Protein AF-A0A6G3XVF2-F1 (afdb_monomer)

Sequence (102 aa):
KQAFNDVLDAAPEEVHLGIRTLGADYPGEDRKVGCKDTKQLYPVGPLDRTEAKAAVATLAPTGFTPIGPALLGAADDLEGGEGSRRIVLITDGEDTCGPLDP

Solvent-accessible surface area (backbone atoms only — not comparable to full-atom values): 6439 Å² total; per-residue (Å²): 110,67,71,56,54,53,52,57,73,68,52,61,83,88,46,67,44,59,39,72,41,51,9,55,82,45,80,73,84,56,62,83,58,25,43,62,28,51,45,78,76,37,71,64,31,78,67,54,64,68,60,54,52,54,58,59,67,69,65,50,89,19,99,34,32,14,57,69,58,31,53,53,52,53,52,60,64,55,58,95,64,89,78,91,83,83,85,87,87,88,73,96,77,71,63,75,43,66,77,76,82,131

Radius of gyration: 13.9 Å; Cα contacts (8 Å, |Δi|>4): 136; chains: 1; bounding b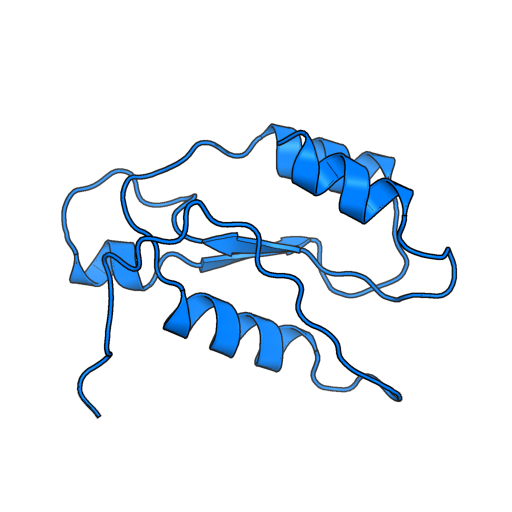ox: 34×27×37 Å

InterPro domains:
  IPR036465 von Willebrand factor A-like domain superfamily [G3DSA:3.40.50.410] (1-102)
  IPR036465 von Willebrand factor A-like domain superfamily [SSF53300] (37-102)

Secondary structure (DSSP, 8-state):
-HHHHHHHHHS-TTSEEEEEEES-S--SS-HHHHTT-EEEEEEEEE--HHHHHHHHHH----S---HHHHHHHHHHHTTT--S-------S-S--TT-PPP-

Nearest PDB structures (foldseek):
  6tyz-assembly1_A  TM=6.799E-01  e=1.849E+00  Xenopus laevis

Foldseek 3Di:
DVVQLVVLVPDDQPFFDWDKDQQFPDQDDPLVVNLLPMDGQGAGGGDDSVSSVVSVVPTDHRPAGNPPNNVVVQVVSCPPDPDDDDDDDDDPPDHPNPDDDD

pLDDT: mean 89.01, std 9.72, range [46.06, 96.88]

Organism: NCBI:txid2706086

Mean predicted aligned error: 4.52 Å

Structure (mmCIF, N/CA/C/O backbone):
data_AF-A0A6G3XVF2-F1
#
_entry.id   AF-A0A6G3XVF2-F1
#
loop_
_atom_site.group_PDB
_atom_site.id
_atom_site.type_symbol
_atom_site.label_atom_id
_atom_site.label_alt_id
_atom_site.label_comp_id
_atom_site.label_asym_id
_atom_site.label_entity_id
_atom_site.label_seq_id
_atom_site.pdbx_PDB_ins_code
_atom_site.Cartn_x
_atom_site.Cartn_y
_atom_site.Cartn_z
_atom_site.occupancy
_atom_site.B_iso_or_equiv
_atom_site.auth_seq_id
_atom_site.auth_comp_id
_atom_site.auth_asym_id
_atom_site.auth_atom_id
_atom_site.pdbx_PDB_model_num
ATOM 1 N N . LYS A 1 1 ? 3.767 11.262 -0.727 1.00 84.56 1 LYS A N 1
ATOM 2 C CA . LYS A 1 1 ? 3.762 10.822 0.694 1.00 84.56 1 LYS A CA 1
ATOM 3 C C . LYS A 1 1 ? 2.751 11.591 1.553 1.00 84.56 1 LYS A C 1
ATOM 5 O O . LYS A 1 1 ? 2.030 10.927 2.276 1.00 84.56 1 LYS A O 1
ATOM 10 N N . GLN A 1 2 ? 2.611 12.922 1.433 1.00 90.25 2 GLN A N 1
ATOM 11 C CA . GLN A 1 2 ? 1.614 13.692 2.210 1.00 90.25 2 GLN A CA 1
ATOM 12 C C . GLN A 1 2 ? 0.180 13.147 2.094 1.00 90.25 2 GLN A C 1
ATOM 14 O O . GLN A 1 2 ? -0.395 12.775 3.105 1.00 90.25 2 GLN A O 1
ATOM 19 N N . ALA A 1 3 ? -0.334 12.982 0.869 1.00 89.69 3 ALA A N 1
ATOM 20 C CA . ALA A 1 3 ? -1.681 12.446 0.639 1.00 89.69 3 ALA A CA 1
ATOM 21 C C . ALA A 1 3 ? -1.922 11.080 1.311 1.00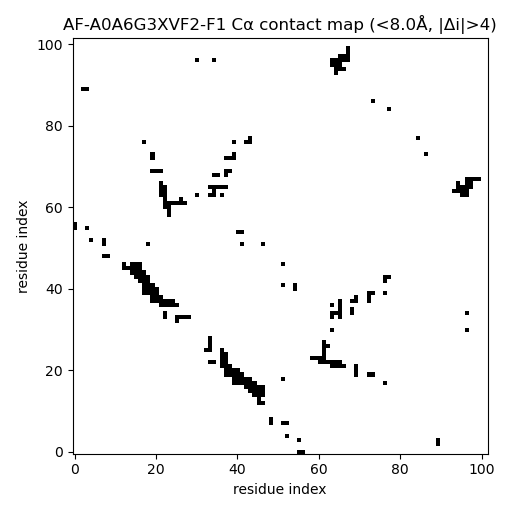 89.69 3 ALA A C 1
ATOM 23 O O . ALA A 1 3 ? -3.029 10.773 1.734 1.00 89.69 3 ALA A O 1
ATOM 24 N N . PHE A 1 4 ? -0.871 10.266 1.437 1.00 92.06 4 PHE A N 1
ATOM 25 C CA . PHE A 1 4 ? -0.954 8.979 2.115 1.00 92.06 4 PHE A CA 1
ATOM 26 C C . PHE A 1 4 ? -1.116 9.161 3.628 1.00 92.06 4 PHE A C 1
ATOM 28 O O . PHE A 1 4 ? -1.971 8.528 4.238 1.00 92.06 4 PHE A O 1
ATOM 35 N N . ASN A 1 5 ? -0.336 10.066 4.227 1.00 93.06 5 ASN A N 1
ATOM 36 C CA . ASN A 1 5 ? -0.465 10.404 5.643 1.00 93.06 5 ASN A CA 1
ATOM 37 C C . ASN A 1 5 ? -1.848 10.979 5.963 1.00 93.06 5 ASN A C 1
ATOM 39 O O . ASN A 1 5 ? -2.410 10.610 6.985 1.00 93.06 5 ASN A O 1
ATOM 43 N N . ASP A 1 6 ? -2.405 11.806 5.077 1.00 93.69 6 ASP A N 1
ATOM 44 C CA . ASP A 1 6 ? -3.742 12.381 5.252 1.00 93.69 6 ASP A CA 1
ATOM 45 C C . ASP A 1 6 ? -4.829 11.293 5.241 1.00 93.69 6 ASP A C 1
ATOM 47 O O . ASP A 1 6 ? -5.731 11.311 6.077 1.00 93.69 6 ASP A O 1
ATOM 51 N N . VAL A 1 7 ? -4.725 10.306 4.338 1.00 92.81 7 VAL A N 1
ATOM 52 C CA . VAL A 1 7 ? -5.631 9.142 4.317 1.00 92.81 7 VAL A CA 1
ATOM 53 C C . VAL A 1 7 ? -5.497 8.320 5.589 1.00 92.81 7 VAL A C 1
ATOM 55 O O . VAL A 1 7 ? -6.514 7.934 6.161 1.00 92.81 7 VAL A O 1
ATOM 58 N N . LEU A 1 8 ? -4.263 8.072 6.042 1.00 93.56 8 LEU A N 1
ATOM 59 C CA . LEU A 1 8 ? -4.042 7.380 7.304 1.00 93.56 8 LEU A CA 1
ATOM 60 C C . LEU A 1 8 ? -4.715 8.164 8.428 1.00 93.56 8 LEU A C 1
ATOM 62 O O . LEU A 1 8 ? -5.579 7.606 9.080 1.00 93.56 8 LEU A O 1
ATOM 66 N N . ASP A 1 9 ? -4.420 9.447 8.608 1.00 94.00 9 ASP A N 1
ATOM 67 C CA . ASP A 1 9 ? -4.964 10.260 9.705 1.00 94.00 9 ASP A CA 1
ATOM 68 C C . ASP A 1 9 ? -6.494 10.420 9.672 1.00 94.00 9 ASP A C 1
ATOM 70 O O . ASP A 1 9 ? -7.112 10.539 10.728 1.00 94.00 9 ASP A O 1
ATOM 74 N N . ALA A 1 10 ? -7.117 10.370 8.491 1.00 92.88 10 ALA A N 1
ATOM 75 C CA . ALA A 1 10 ? -8.570 10.441 8.334 1.00 92.88 10 ALA A CA 1
ATOM 76 C C . ALA A 1 10 ? -9.294 9.091 8.505 1.00 92.88 10 ALA A C 1
ATOM 78 O O . ALA A 1 10 ? -10.518 9.073 8.656 1.00 92.88 10 ALA A O 1
ATOM 79 N N . ALA A 1 11 ? -8.580 7.961 8.452 1.00 91.69 11 ALA A N 1
ATOM 80 C CA . ALA A 1 11 ? -9.183 6.642 8.625 1.00 91.69 11 ALA A CA 1
ATOM 81 C C . ALA A 1 11 ? -9.712 6.480 10.067 1.00 91.69 11 ALA A C 1
ATOM 83 O O . ALA A 1 11 ? -8.938 6.715 10.994 1.00 91.69 11 ALA A O 1
ATOM 84 N N . PRO A 1 12 ? -10.978 6.076 10.294 1.00 90.56 12 PRO A N 1
ATOM 85 C CA . PRO A 1 12 ? -11.498 5.793 11.639 1.00 90.56 12 PRO A CA 1
ATOM 86 C C . PRO A 1 12 ? -10.707 4.691 12.365 1.00 90.56 12 PRO A C 1
ATOM 88 O O . PRO A 1 12 ? -10.013 3.906 11.726 1.00 90.56 12 PRO A O 1
ATOM 91 N N . GLU A 1 13 ? -10.795 4.598 13.691 1.00 87.50 13 GLU A N 1
ATOM 92 C CA . GLU A 1 13 ? -10.063 3.555 14.436 1.00 87.50 13 GLU A CA 1
ATOM 93 C C . GLU A 1 13 ? -10.644 2.151 14.211 1.00 87.50 13 GLU A C 1
ATOM 95 O O . GLU A 1 13 ? -9.939 1.153 14.330 1.00 87.50 13 GLU A O 1
ATOM 100 N N . GLU A 1 14 ? -11.920 2.068 13.842 1.00 88.19 14 GLU A N 1
ATOM 101 C CA . GLU A 1 14 ? -12.655 0.816 13.673 1.00 88.19 14 GLU A CA 1
ATOM 102 C C . GLU A 1 14 ? -12.439 0.169 12.300 1.00 88.19 14 GLU A C 1
ATOM 104 O O . GLU A 1 14 ? -12.903 -0.950 12.068 1.00 88.19 14 GLU A O 1
ATOM 109 N N . VAL A 1 15 ? -11.778 0.857 11.359 1.00 90.31 15 VAL A N 1
ATOM 110 C CA . VAL A 1 15 ? -11.538 0.288 10.030 1.00 90.31 15 VAL A CA 1
ATOM 111 C C . VAL A 1 15 ? -10.314 -0.614 10.034 1.00 90.31 15 VAL A C 1
ATOM 113 O O . VAL A 1 15 ? -9.248 -0.259 10.534 1.00 90.31 15 VAL A O 1
ATOM 116 N N . HIS A 1 16 ? -10.451 -1.776 9.401 1.00 93.44 16 HIS A N 1
ATOM 117 C CA . HIS A 1 16 ? -9.290 -2.563 9.018 1.00 93.44 16 HIS A CA 1
ATOM 118 C C . HIS A 1 16 ? -8.684 -1.954 7.754 1.00 93.44 16 HIS A C 1
ATOM 120 O O . HIS A 1 16 ? -9.372 -1.805 6.741 1.00 93.44 16 HIS A O 1
ATOM 126 N N . LEU A 1 17 ? -7.409 -1.583 7.819 1.00 94.69 17 LEU A N 1
ATOM 127 C CA . LEU A 1 17 ? -6.701 -0.902 6.741 1.00 94.69 17 LEU A CA 1
ATOM 128 C C . LEU A 1 17 ? -5.481 -1.721 6.327 1.00 94.69 17 LEU A C 1
ATOM 130 O O . LEU A 1 17 ? -4.746 -2.213 7.173 1.00 94.69 17 LEU A O 1
ATOM 134 N N . GLY A 1 18 ? -5.268 -1.840 5.018 1.00 95.69 18 GLY A N 1
ATOM 135 C CA . GLY A 1 18 ? -4.050 -2.379 4.418 1.00 95.69 18 GLY A CA 1
ATOM 136 C C . GLY A 1 18 ? -3.416 -1.359 3.477 1.00 95.69 18 GLY A C 1
ATOM 137 O O . GLY A 1 18 ? -4.067 -0.406 3.043 1.00 95.69 18 GLY A O 1
ATOM 138 N N . ILE A 1 19 ? -2.142 -1.562 3.147 1.00 96.88 19 ILE A N 1
ATOM 139 C CA . ILE A 1 19 ? -1.405 -0.737 2.185 1.00 96.88 19 ILE A CA 1
ATOM 140 C C . ILE A 1 19 ? -0.787 -1.651 1.141 1.00 96.88 19 ILE A C 1
ATOM 142 O O . ILE A 1 19 ? 0.002 -2.534 1.475 1.00 96.88 19 ILE A O 1
ATOM 146 N N . ARG A 1 20 ? -1.088 -1.384 -0.129 1.00 96.75 20 ARG A N 1
ATOM 147 C CA . ARG A 1 20 ? -0.456 -2.028 -1.279 1.00 96.75 20 ARG A CA 1
ATOM 148 C C . ARG A 1 20 ? 0.278 -0.998 -2.125 1.00 96.75 20 ARG A C 1
ATOM 150 O O . ARG A 1 20 ? -0.226 0.099 -2.357 1.00 96.75 20 ARG A O 1
ATOM 157 N N . THR A 1 21 ? 1.478 -1.351 -2.560 1.00 94.75 21 THR A N 1
ATOM 158 C CA . THR A 1 21 ? 2.320 -0.520 -3.421 1.00 94.75 21 THR A CA 1
ATOM 159 C C . THR A 1 21 ? 2.095 -0.830 -4.894 1.00 94.75 21 THR A C 1
ATOM 161 O O . THR A 1 21 ? 1.638 -1.913 -5.273 1.00 94.75 21 THR A O 1
ATOM 164 N N . LEU A 1 22 ? 2.467 0.143 -5.716 1.00 91.69 22 LEU A N 1
ATOM 165 C CA . LEU A 1 22 ? 2.605 0.049 -7.161 1.00 91.69 22 LEU A CA 1
ATOM 166 C C . LEU A 1 22 ? 4.029 0.502 -7.507 1.00 91.69 22 LEU A C 1
ATOM 168 O O . LEU A 1 22 ? 4.434 1.571 -7.052 1.00 91.69 22 LEU A O 1
ATOM 172 N N . GLY A 1 23 ? 4.791 -0.321 -8.229 1.00 90.75 23 GLY A N 1
ATOM 173 C CA . GLY A 1 23 ? 6.116 0.047 -8.742 1.00 90.75 23 GLY A CA 1
ATOM 174 C C . GLY A 1 23 ? 7.102 0.523 -7.674 1.00 90.75 23 GLY A C 1
ATOM 175 O O . GLY A 1 23 ? 7.660 1.617 -7.800 1.00 90.75 23 GLY A O 1
ATOM 176 N N . ALA A 1 24 ? 7.304 -0.244 -6.601 1.00 91.50 24 ALA A N 1
ATOM 177 C CA . ALA A 1 24 ? 8.162 0.166 -5.484 1.00 91.50 24 ALA A CA 1
ATOM 178 C C . ALA A 1 24 ? 9.455 -0.653 -5.331 1.00 91.50 24 ALA A C 1
ATOM 180 O O . ALA A 1 24 ? 10.373 -0.183 -4.659 1.00 91.50 24 ALA A O 1
ATOM 181 N N . ASP A 1 25 ? 9.542 -1.843 -5.930 1.00 90.56 25 ASP A N 1
ATOM 182 C CA . ASP A 1 25 ? 10.617 -2.804 -5.673 1.00 90.56 25 ASP A CA 1
ATOM 183 C C . ASP A 1 25 ? 11.507 -3.069 -6.908 1.00 90.56 25 ASP A C 1
ATOM 185 O O . ASP A 1 25 ? 12.647 -3.515 -6.747 1.00 90.56 25 ASP A O 1
ATOM 189 N N . TYR A 1 26 ? 11.041 -2.804 -8.138 1.00 92.38 26 TYR A N 1
ATOM 190 C CA . TYR A 1 26 ? 11.76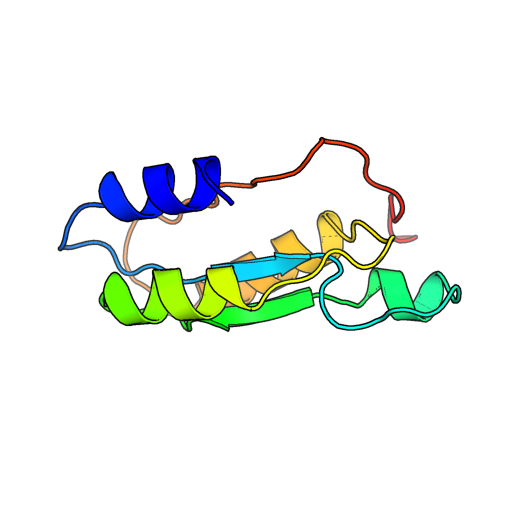3 -3.130 -9.376 1.00 92.38 26 TYR A CA 1
ATOM 191 C C . TYR A 1 26 ? 12.366 -1.895 -10.083 1.00 92.38 26 TYR A C 1
ATOM 193 O O . TYR A 1 26 ? 11.688 -1.237 -10.869 1.00 92.38 26 TYR A O 1
ATOM 201 N N . PRO A 1 27 ? 13.673 -1.605 -9.916 1.00 90.44 27 PRO A N 1
ATOM 202 C CA . PRO A 1 27 ? 14.319 -0.425 -10.506 1.00 90.44 27 PRO A CA 1
ATOM 203 C C . PRO A 1 27 ? 14.780 -0.606 -11.965 1.00 90.44 27 PRO A C 1
ATOM 205 O O . PRO A 1 27 ? 15.442 0.279 -12.502 1.00 90.44 27 PRO A O 1
ATOM 208 N N . GLY A 1 28 ? 14.539 -1.769 -12.579 1.00 90.75 28 GLY A N 1
ATOM 209 C CA . GLY A 1 28 ? 14.995 -2.058 -13.941 1.00 90.75 28 GLY A CA 1
ATOM 210 C C . GLY A 1 28 ? 14.087 -1.465 -15.020 1.00 90.75 28 GLY A C 1
ATOM 211 O O . GLY A 1 28 ? 13.135 -0.756 -14.725 1.00 90.75 28 GLY A O 1
ATOM 212 N N . GLU A 1 29 ? 14.367 -1.798 -16.282 1.00 90.94 29 GLU A N 1
ATOM 213 C CA . GLU A 1 29 ? 13.614 -1.304 -17.450 1.00 90.94 29 GLU A CA 1
ATOM 214 C C . GLU A 1 29 ? 12.756 -2.390 -18.128 1.00 90.94 29 GLU A C 1
ATOM 216 O O . GLU A 1 29 ? 12.070 -2.120 -19.116 1.00 90.94 29 GLU A O 1
ATOM 221 N N . ASP A 1 30 ? 12.759 -3.634 -17.626 1.00 92.25 30 ASP A N 1
ATOM 222 C CA . ASP A 1 30 ? 11.913 -4.689 -18.190 1.00 92.25 30 ASP A CA 1
ATOM 223 C C . ASP A 1 30 ? 10.450 -4.461 -17.802 1.00 92.25 30 ASP A C 1
ATOM 225 O O . ASP A 1 30 ? 10.013 -4.785 -16.694 1.00 92.25 30 ASP A O 1
ATOM 229 N N . ARG A 1 31 ? 9.670 -3.961 -18.762 1.00 89.19 31 ARG A N 1
ATOM 230 C CA . ARG A 1 31 ? 8.230 -3.738 -18.612 1.00 89.19 31 ARG A CA 1
ATOM 231 C C . ARG A 1 31 ? 7.477 -4.987 -18.142 1.00 89.19 31 ARG A C 1
ATOM 233 O O . ARG A 1 31 ? 6.543 -4.862 -17.359 1.00 89.19 31 ARG A O 1
ATOM 240 N N . LYS A 1 32 ? 7.849 -6.200 -18.570 1.00 90.19 32 LYS A N 1
ATOM 241 C CA . LYS A 1 32 ? 7.144 -7.432 -18.155 1.00 90.19 32 LYS A CA 1
ATOM 242 C C . LYS A 1 32 ? 7.365 -7.761 -16.682 1.00 90.19 32 LYS A C 1
ATOM 244 O O . LYS A 1 32 ? 6.522 -8.434 -16.085 1.00 90.19 32 LYS A O 1
ATOM 249 N N . VAL A 1 33 ? 8.494 -7.333 -16.124 1.00 91.94 33 VAL A N 1
ATOM 250 C CA . VAL A 1 33 ? 8.827 -7.502 -14.707 1.00 91.94 33 VAL A CA 1
ATOM 251 C C . VAL A 1 33 ? 8.241 -6.349 -13.897 1.00 91.94 33 VAL A C 1
ATOM 253 O O . VAL A 1 33 ? 7.489 -6.601 -12.960 1.00 91.94 33 VAL A O 1
ATOM 256 N N . GLY A 1 34 ? 8.492 -5.103 -14.307 1.00 92.56 34 GLY A N 1
ATOM 257 C CA . GLY A 1 34 ? 7.983 -3.907 -13.634 1.00 92.56 34 GLY A CA 1
ATOM 258 C C . GLY A 1 34 ? 6.459 -3.849 -13.575 1.00 92.56 34 GLY A C 1
ATOM 259 O O . GLY A 1 34 ? 5.893 -3.485 -12.552 1.00 92.56 34 GLY A O 1
ATOM 260 N N . CYS A 1 35 ? 5.761 -4.332 -14.607 1.00 92.12 35 CYS A N 1
ATOM 261 C CA . CYS A 1 35 ? 4.300 -4.387 -14.586 1.00 92.12 35 CYS A CA 1
ATOM 262 C C . CYS A 1 35 ? 3.708 -5.488 -13.691 1.00 92.12 35 CYS A C 1
ATOM 264 O O . CYS A 1 35 ? 2.494 -5.649 -13.645 1.00 92.12 35 CYS A O 1
ATOM 266 N N . LYS A 1 36 ? 4.538 -6.244 -12.969 1.00 92.38 36 LYS A N 1
ATOM 267 C CA . LYS A 1 36 ? 4.111 -7.160 -11.900 1.00 92.38 36 LYS A CA 1
ATOM 268 C C . LYS A 1 36 ? 4.499 -6.647 -10.513 1.00 92.38 36 LYS A C 1
ATOM 270 O O . LYS A 1 36 ? 4.209 -7.317 -9.526 1.00 92.38 36 LYS A O 1
ATOM 275 N N . ASP A 1 37 ? 5.163 -5.495 -10.440 1.00 93.69 37 ASP A N 1
ATOM 276 C CA . ASP A 1 37 ? 5.679 -4.922 -9.204 1.00 93.69 37 ASP A CA 1
ATOM 277 C C . ASP A 1 37 ? 4.552 -4.293 -8.377 1.00 93.69 37 ASP A C 1
ATOM 279 O O . ASP A 1 37 ? 4.235 -3.105 -8.460 1.00 93.69 37 ASP A O 1
ATOM 283 N N . THR A 1 38 ? 3.901 -5.134 -7.587 1.00 94.44 38 THR A N 1
ATOM 284 C CA . THR A 1 38 ? 2.956 -4.720 -6.562 1.00 94.44 38 THR A CA 1
ATOM 285 C C . THR A 1 38 ? 3.108 -5.613 -5.345 1.00 94.44 38 THR A C 1
ATOM 287 O O . THR A 1 38 ? 3.264 -6.832 -5.457 1.00 94.44 38 THR A O 1
ATOM 290 N N . LYS A 1 39 ? 3.026 -5.016 -4.158 1.00 95.31 39 LYS A N 1
ATOM 291 C CA . LYS A 1 39 ? 3.221 -5.738 -2.906 1.00 95.31 39 LYS A CA 1
ATOM 292 C C . LYS A 1 39 ? 2.317 -5.203 -1.814 1.00 95.31 39 LYS A C 1
ATOM 294 O O . LYS A 1 39 ? 2.147 -3.994 -1.680 1.00 95.31 39 LYS A O 1
ATOM 299 N N . GLN A 1 40 ? 1.774 -6.105 -1.002 1.00 96.62 40 GLN A N 1
ATOM 300 C CA . GLN A 1 40 ? 1.160 -5.724 0.262 1.00 96.62 40 GLN A CA 1
ATOM 301 C C . GLN A 1 40 ? 2.278 -5.272 1.208 1.00 96.62 40 GLN A C 1
ATOM 303 O O . GLN A 1 40 ? 3.080 -6.072 1.687 1.00 96.62 40 GLN A O 1
ATOM 308 N N . LEU A 1 41 ? 2.371 -3.963 1.403 1.00 95.81 41 LEU A N 1
ATOM 309 C CA . LEU A 1 41 ? 3.349 -3.322 2.273 1.00 95.81 41 LEU A CA 1
ATOM 310 C C . LEU A 1 41 ? 2.915 -3.387 3.738 1.00 95.81 41 LEU A C 1
ATOM 312 O O . LEU A 1 41 ? 3.755 -3.544 4.619 1.00 95.81 41 LEU A O 1
ATOM 316 N N . TYR A 1 42 ? 1.612 -3.256 3.981 1.00 96.00 42 TYR A N 1
ATOM 317 C CA . TYR A 1 42 ? 0.999 -3.339 5.300 1.00 96.00 42 TYR A CA 1
ATOM 318 C C . TYR A 1 42 ? -0.243 -4.234 5.199 1.00 96.00 42 TYR A C 1
ATOM 320 O O . TYR A 1 42 ? -1.103 -3.954 4.353 1.00 96.00 42 TYR A O 1
ATOM 328 N N . PRO A 1 43 ? -0.334 -5.321 5.983 1.00 95.50 43 PRO A N 1
ATOM 329 C CA . PRO A 1 43 ? -1.449 -6.255 5.898 1.00 95.50 43 PRO A CA 1
ATOM 330 C C . PRO A 1 43 ? -2.764 -5.604 6.326 1.00 95.50 43 PRO A C 1
ATOM 332 O O . PRO A 1 43 ? -2.776 -4.699 7.155 1.00 95.50 43 PRO A O 1
ATOM 335 N N . VAL A 1 44 ? -3.882 -6.079 5.772 1.00 95.00 44 VAL A N 1
ATOM 336 C CA . VAL A 1 44 ? -5.213 -5.623 6.193 1.00 95.00 44 VAL A CA 1
ATOM 337 C C . VAL A 1 44 ? -5.476 -6.079 7.628 1.00 95.00 44 VAL A C 1
ATOM 339 O O . VAL A 1 44 ? -5.508 -7.274 7.920 1.00 95.00 44 VAL A O 1
ATOM 342 N N . GLY A 1 45 ? -5.695 -5.121 8.523 1.00 93.69 45 GLY A N 1
ATOM 343 C CA . GLY A 1 45 ? -5.993 -5.375 9.929 1.00 93.69 45 GLY A CA 1
ATOM 344 C C . GLY A 1 45 ? -6.207 -4.079 10.710 1.00 93.69 45 GLY A C 1
ATOM 345 O O . GLY A 1 45 ? -6.319 -3.015 10.095 1.00 93.69 45 GLY A O 1
ATOM 346 N N . PRO A 1 46 ? -6.284 -4.149 12.051 1.00 93.94 46 PRO A N 1
ATOM 347 C CA . PRO A 1 46 ? -6.319 -2.962 12.899 1.00 93.94 46 PRO A CA 1
ATOM 348 C C . PRO A 1 46 ? -5.154 -2.022 12.581 1.00 93.94 46 PRO A C 1
ATOM 350 O O . PRO A 1 46 ? -4.022 -2.472 12.415 1.00 93.94 46 PRO A O 1
ATOM 353 N N . LEU A 1 47 ? -5.432 -0.723 12.493 1.00 93.75 47 LEU A N 1
ATOM 354 C CA . LEU A 1 47 ? -4.456 0.253 12.024 1.00 93.75 47 LEU A CA 1
ATOM 355 C C . LEU A 1 47 ? -3.519 0.727 13.145 1.00 93.75 47 LEU A C 1
ATOM 357 O O . LEU A 1 47 ? -3.903 1.545 13.981 1.00 93.75 47 LEU A O 1
ATOM 361 N N . ASP A 1 48 ? -2.250 0.325 13.079 1.00 95.25 48 ASP A N 1
ATOM 362 C CA . ASP A 1 48 ? -1.160 1.050 13.738 1.00 95.25 48 ASP A CA 1
ATOM 363 C C . ASP A 1 48 ? -0.665 2.169 12.811 1.00 95.25 48 ASP A C 1
ATOM 365 O O . ASP A 1 48 ? 0.046 1.951 11.827 1.00 95.25 48 ASP A O 1
ATOM 369 N N . ARG A 1 49 ? -1.045 3.410 13.132 1.00 95.00 49 ARG A N 1
ATOM 370 C CA . ARG A 1 49 ? -0.685 4.592 12.332 1.00 95.00 49 ARG A CA 1
ATOM 371 C C . ARG A 1 49 ? 0.815 4.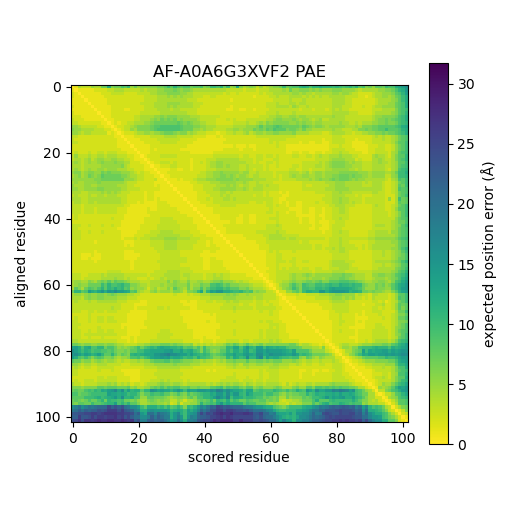829 12.271 1.00 95.00 49 ARG A C 1
ATOM 373 O O . ARG A 1 49 ? 1.302 5.343 11.265 1.00 95.00 49 ARG A O 1
ATOM 380 N N . THR A 1 50 ? 1.531 4.523 13.347 1.00 95.69 50 THR A N 1
ATOM 381 C CA . THR A 1 50 ? 2.971 4.768 13.435 1.00 95.69 50 THR A CA 1
ATOM 382 C C . THR A 1 50 ? 3.702 3.797 12.523 1.00 95.69 50 THR A C 1
ATOM 384 O O . THR A 1 50 ? 4.522 4.225 11.710 1.00 95.69 50 THR A O 1
ATOM 387 N N . GLU A 1 51 ? 3.350 2.515 12.597 1.00 95.94 51 GLU A N 1
ATOM 388 C CA . GLU A 1 51 ? 3.913 1.475 11.737 1.00 95.94 51 GLU A CA 1
ATOM 389 C C . GLU A 1 51 ? 3.568 1.718 10.262 1.00 95.94 51 GLU A C 1
ATOM 391 O O . GLU A 1 51 ? 4.460 1.733 9.411 1.00 95.94 51 GLU A O 1
ATOM 396 N N . ALA A 1 52 ? 2.302 2.017 9.958 1.00 95.94 52 ALA A N 1
ATOM 397 C CA . ALA A 1 52 ? 1.850 2.312 8.602 1.00 95.94 52 ALA A CA 1
ATOM 398 C C . ALA A 1 52 ? 2.593 3.515 7.988 1.00 95.94 52 ALA A C 1
ATOM 400 O O . ALA A 1 52 ? 3.080 3.447 6.855 1.00 95.94 52 ALA A O 1
ATOM 401 N N . LYS A 1 53 ? 2.745 4.615 8.743 1.00 95.88 53 LYS A N 1
ATOM 402 C CA . LYS A 1 53 ? 3.507 5.796 8.300 1.00 95.88 53 LYS A CA 1
ATOM 403 C C . LYS A 1 53 ? 4.989 5.479 8.105 1.00 95.88 53 LYS A C 1
ATOM 405 O O . LYS A 1 53 ? 5.583 5.950 7.134 1.00 95.88 53 LYS A O 1
ATOM 410 N N . ALA A 1 54 ? 5.584 4.679 8.990 1.00 96.19 54 ALA A N 1
ATOM 411 C CA . ALA A 1 54 ? 6.973 4.250 8.863 1.00 96.19 54 ALA A CA 1
ATOM 412 C C . ALA A 1 54 ? 7.188 3.398 7.602 1.00 96.19 54 ALA A C 1
ATOM 414 O O . ALA A 1 54 ? 8.134 3.651 6.859 1.00 96.19 54 ALA A O 1
ATOM 415 N N . ALA A 1 55 ? 6.280 2.465 7.305 1.00 93.94 55 ALA A N 1
ATOM 416 C CA . ALA A 1 55 ? 6.338 1.647 6.098 1.00 93.94 55 ALA A CA 1
ATOM 417 C C . ALA A 1 55 ? 6.242 2.501 4.822 1.00 93.94 55 ALA A C 1
ATOM 419 O O . ALA A 1 55 ? 7.044 2.352 3.906 1.00 93.94 55 ALA A O 1
ATOM 420 N N . VAL A 1 56 ? 5.325 3.472 4.771 1.00 93.38 56 VAL A N 1
ATOM 421 C CA . VAL A 1 56 ? 5.199 4.397 3.626 1.00 93.38 56 VAL A CA 1
ATOM 422 C C . VAL A 1 56 ? 6.438 5.285 3.468 1.00 93.38 56 VAL A C 1
ATOM 424 O O . VAL A 1 56 ? 6.813 5.663 2.351 1.00 93.38 56 VAL A O 1
ATOM 427 N N . ALA A 1 57 ? 7.098 5.639 4.572 1.00 93.06 57 ALA A N 1
ATOM 428 C CA . ALA A 1 57 ? 8.285 6.481 4.544 1.00 93.06 57 ALA A CA 1
ATOM 429 C C . ALA A 1 57 ? 9.475 5.816 3.832 1.00 93.06 57 ALA A C 1
ATOM 431 O O . ALA A 1 57 ? 10.278 6.546 3.245 1.00 93.06 57 ALA A O 1
ATOM 432 N N . THR A 1 58 ? 9.559 4.481 3.799 1.00 89.31 58 THR A N 1
ATOM 433 C CA . THR A 1 58 ? 10.656 3.750 3.132 1.00 89.31 58 THR A CA 1
ATOM 434 C C . THR A 1 58 ? 10.512 3.679 1.612 1.00 89.31 58 THR A C 1
ATOM 436 O O . THR A 1 58 ? 11.500 3.435 0.926 1.00 89.31 58 THR A O 1
ATOM 439 N N . LEU A 1 59 ? 9.316 3.941 1.073 1.00 88.75 59 LEU A N 1
ATOM 440 C CA . LEU A 1 59 ? 9.045 3.783 -0.354 1.00 88.75 59 LEU A CA 1
ATOM 441 C C . LEU A 1 59 ? 9.849 4.760 -1.215 1.00 88.75 59 LEU A C 1
ATOM 443 O O . LEU A 1 59 ? 9.890 5.970 -0.940 1.00 88.75 59 LEU A O 1
ATOM 447 N N . ALA A 1 60 ? 10.408 4.224 -2.297 1.00 83.75 60 ALA A N 1
ATOM 448 C CA . ALA A 1 60 ? 11.029 4.958 -3.386 1.00 83.75 60 ALA A CA 1
ATOM 449 C C . ALA A 1 60 ? 10.314 4.588 -4.697 1.00 83.75 60 ALA A C 1
ATOM 451 O O . ALA A 1 60 ? 10.057 3.408 -4.924 1.00 83.75 60 ALA A O 1
ATOM 452 N N . PRO A 1 61 ? 9.956 5.567 -5.541 1.00 79.44 61 PRO A N 1
ATOM 453 C CA . PRO A 1 61 ? 9.317 5.273 -6.815 1.00 79.44 61 PRO A CA 1
ATOM 454 C C . PRO A 1 61 ? 10.302 4.571 -7.756 1.00 79.44 61 PRO A C 1
ATOM 456 O O . PRO A 1 61 ? 11.428 5.036 -7.945 1.00 79.44 61 PRO A O 1
ATOM 459 N N . THR A 1 62 ? 9.852 3.482 -8.371 1.00 76.75 62 THR A N 1
ATOM 460 C CA . THR A 1 62 ? 10.512 2.830 -9.505 1.00 76.75 62 THR A CA 1
ATOM 461 C C . THR A 1 62 ? 9.589 2.996 -10.715 1.00 76.75 6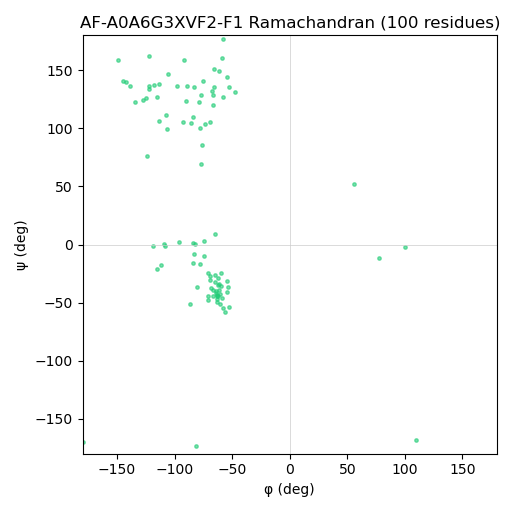2 THR A C 1
ATOM 463 O O . THR A 1 62 ? 8.376 2.993 -10.555 1.00 76.75 62 THR A O 1
ATOM 466 N N . GLY A 1 63 ? 10.117 3.298 -11.903 1.00 79.12 63 GLY A N 1
ATOM 467 C CA . GLY A 1 63 ? 9.392 4.034 -12.961 1.00 79.12 63 GLY A CA 1
ATOM 468 C C . GLY A 1 63 ? 8.153 3.389 -13.610 1.00 79.12 63 GLY A C 1
ATOM 469 O O . GLY A 1 63 ? 7.671 3.923 -14.606 1.00 79.12 63 GLY A O 1
ATOM 470 N N . PHE A 1 64 ? 7.637 2.268 -13.102 1.00 89.56 64 PHE A N 1
ATOM 471 C CA . PHE A 1 64 ? 6.440 1.602 -13.617 1.00 89.56 64 PHE A CA 1
ATOM 472 C C . PHE A 1 64 ? 5.231 1.805 -12.699 1.00 89.56 64 PHE A C 1
ATOM 474 O O . PHE A 1 64 ? 5.351 1.799 -11.480 1.00 89.56 64 PHE A O 1
ATOM 481 N N . THR A 1 65 ? 4.040 1.892 -13.290 1.00 90.06 65 THR A N 1
ATOM 482 C CA . THR A 1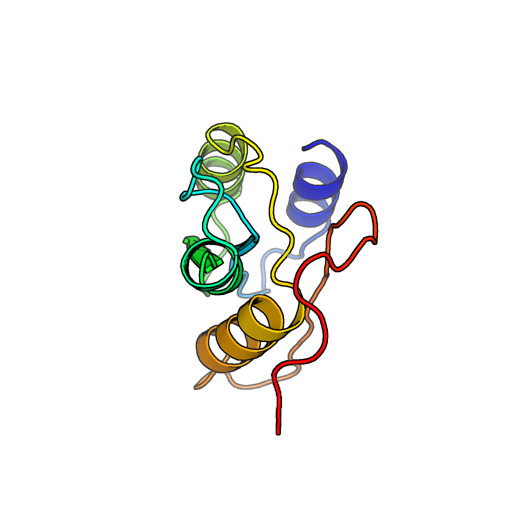 65 ? 2.782 2.160 -12.580 1.00 90.06 65 THR A CA 1
ATOM 483 C C . THR A 1 65 ? 1.773 1.039 -12.876 1.00 90.06 65 THR A C 1
ATOM 485 O O . THR A 1 65 ? 0.862 1.232 -13.677 1.00 90.06 65 THR A O 1
ATOM 488 N N . PRO A 1 66 ? 1.907 -0.162 -12.277 1.00 92.00 66 PRO A N 1
ATOM 489 C CA . PRO A 1 66 ? 1.028 -1.307 -12.544 1.00 92.00 66 PRO A CA 1
ATOM 490 C C . PRO A 1 66 ? -0.338 -1.189 -11.850 1.00 92.00 66 PRO A C 1
ATOM 492 O O . PRO A 1 66 ? -0.647 -1.950 -10.932 1.00 92.00 66 PRO A O 1
ATOM 495 N N . ILE A 1 67 ? -1.181 -0.249 -12.291 1.00 92.06 67 ILE A N 1
ATOM 496 C CA . ILE A 1 67 ? -2.472 0.040 -11.641 1.00 92.06 67 ILE A CA 1
ATOM 497 C C . ILE A 1 67 ? -3.391 -1.190 -11.642 1.00 92.06 67 ILE A C 1
ATOM 499 O O . ILE A 1 67 ? -3.890 -1.577 -10.587 1.00 92.06 67 ILE A O 1
ATOM 503 N N . GLY A 1 68 ? -3.594 -1.834 -12.796 1.00 91.44 68 GLY A N 1
ATOM 504 C CA . GLY A 1 68 ? -4.455 -3.021 -12.913 1.00 91.44 68 GLY A CA 1
ATOM 505 C C . GLY A 1 68 ? -4.045 -4.170 -11.974 1.00 91.44 68 GLY A C 1
ATOM 506 O O . GLY A 1 68 ? -4.844 -4.564 -11.123 1.00 91.44 68 GLY A O 1
ATOM 507 N N . PRO A 1 69 ? -2.800 -4.678 -12.068 1.00 93.06 69 PRO A N 1
ATOM 508 C CA . PRO A 1 69 ? -2.275 -5.693 -11.151 1.00 93.06 69 PRO A CA 1
ATOM 509 C C . PRO A 1 69 ? -2.369 -5.303 -9.671 1.00 93.06 69 PRO A C 1
ATOM 511 O O . PRO A 1 69 ? -2.724 -6.140 -8.843 1.00 93.06 69 PRO A O 1
ATOM 514 N N . ALA A 1 70 ? -2.091 -4.040 -9.325 1.00 94.38 70 ALA A N 1
ATOM 515 C CA . ALA A 1 70 ? -2.184 -3.571 -7.945 1.00 94.38 70 ALA A CA 1
ATOM 516 C C . ALA A 1 70 ? -3.628 -3.575 -7.421 1.00 94.38 70 ALA A C 1
ATOM 518 O O . ALA A 1 70 ? -3.853 -3.952 -6.273 1.00 94.38 70 ALA A O 1
ATOM 519 N N . LEU A 1 71 ? -4.612 -3.202 -8.248 1.00 94.62 71 LEU A N 1
ATOM 520 C CA . LEU A 1 71 ? -6.030 -3.247 -7.875 1.00 94.62 71 LEU A CA 1
ATOM 521 C C . LEU A 1 71 ? -6.548 -4.681 -7.716 1.00 94.62 71 LEU A C 1
ATOM 523 O O . LEU A 1 71 ? -7.327 -4.930 -6.798 1.00 94.62 71 LEU A O 1
ATOM 527 N N . LEU A 1 72 ? -6.100 -5.618 -8.559 1.00 94.75 72 LEU A N 1
ATOM 528 C CA . LEU A 1 72 ? -6.412 -7.044 -8.400 1.00 94.75 72 LEU A CA 1
ATOM 529 C C . LEU A 1 72 ? -5.829 -7.585 -7.090 1.00 94.75 72 LEU A C 1
ATOM 531 O O . LEU A 1 72 ? -6.566 -8.123 -6.274 1.00 94.75 72 LEU A O 1
ATOM 535 N N . GLY A 1 73 ? -4.545 -7.328 -6.825 1.00 96.12 73 GLY A N 1
ATOM 536 C CA . GLY A 1 73 ? -3.924 -7.725 -5.560 1.00 96.12 73 GLY A CA 1
ATOM 537 C C . GLY A 1 73 ? -4.574 -7.069 -4.337 1.00 96.12 73 GLY A C 1
ATOM 538 O O . GLY A 1 73 ? -4.673 -7.693 -3.289 1.00 96.12 73 GLY A O 1
ATOM 539 N N . ALA A 1 74 ? -5.056 -5.827 -4.451 1.00 96.19 74 ALA A N 1
ATOM 540 C CA . ALA A 1 74 ? -5.796 -5.169 -3.374 1.00 96.19 74 ALA A CA 1
ATOM 541 C C . ALA A 1 74 ? -7.181 -5.797 -3.144 1.00 96.19 74 ALA A C 1
ATOM 543 O O . ALA A 1 74 ? -7.678 -5.769 -2.021 1.00 96.19 74 ALA A O 1
ATOM 544 N N . ALA A 1 75 ? -7.818 -6.345 -4.183 1.00 94.25 75 ALA A N 1
ATOM 545 C CA . ALA A 1 75 ? -9.051 -7.109 -4.028 1.00 94.25 75 ALA A CA 1
ATOM 546 C C . ALA A 1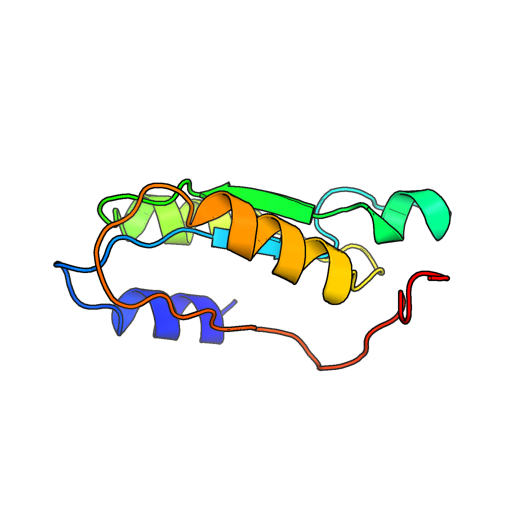 75 ? -8.792 -8.417 -3.267 1.00 94.25 75 ALA A C 1
ATOM 548 O O . ALA A 1 75 ? -9.527 -8.703 -2.321 1.00 94.25 75 ALA A O 1
ATOM 549 N N . ASP A 1 76 ? -7.716 -9.129 -3.616 1.00 95.69 76 ASP A N 1
ATOM 550 C CA . ASP A 1 76 ? -7.280 -10.352 -2.930 1.00 95.69 76 ASP A CA 1
ATOM 551 C C . ASP A 1 76 ? -6.946 -10.072 -1.452 1.00 95.69 76 ASP A C 1
ATOM 553 O O 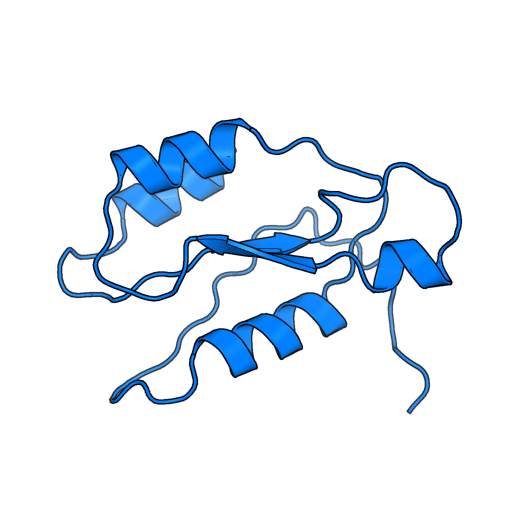. ASP A 1 76 ? -7.372 -10.797 -0.556 1.00 95.69 76 ASP A O 1
ATOM 557 N N . ASP A 1 77 ? -6.255 -8.960 -1.169 1.00 95.81 77 ASP A N 1
ATOM 558 C CA . ASP A 1 77 ? -5.911 -8.541 0.198 1.00 95.81 77 ASP A CA 1
ATOM 559 C C . ASP A 1 77 ? -7.149 -8.314 1.093 1.00 95.81 77 ASP A C 1
ATOM 561 O O . ASP A 1 77 ? -7.045 -8.370 2.319 1.00 95.81 77 ASP A O 1
ATOM 565 N N . LEU A 1 78 ? -8.310 -8.013 0.497 1.00 93.69 78 LEU A N 1
ATOM 566 C CA . LEU A 1 78 ? -9.573 -7.730 1.190 1.00 93.69 78 LEU A CA 1
ATOM 567 C C .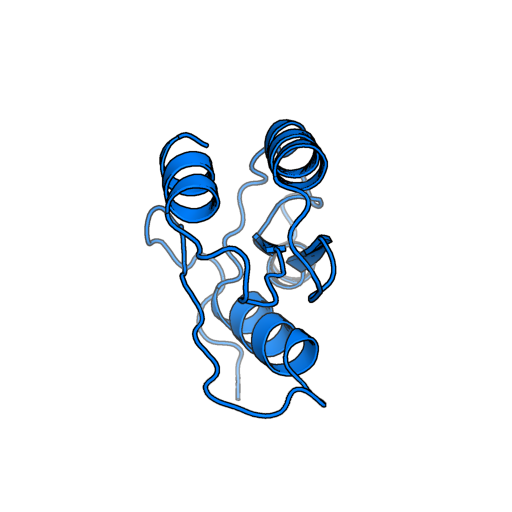 LEU A 1 78 ? -10.499 -8.957 1.296 1.00 93.69 78 LEU A C 1
ATOM 569 O O . LEU A 1 78 ? -11.631 -8.836 1.798 1.00 93.69 78 LEU A O 1
ATOM 573 N N . GLU A 1 79 ? -10.068 -10.122 0.807 1.00 89.31 79 GLU A N 1
ATOM 574 C CA . GLU A 1 79 ? -10.811 -11.371 0.957 1.00 89.31 79 GLU A CA 1
ATOM 575 C C . GLU A 1 79 ? -10.989 -11.748 2.438 1.00 89.31 79 GLU A C 1
ATOM 577 O O . GLU A 1 79 ? -10.190 -11.414 3.310 1.00 89.31 79 GLU A O 1
ATOM 582 N N . GLY A 1 80 ? -12.097 -12.424 2.756 1.00 79.88 80 GLY A N 1
ATOM 583 C CA . GLY A 1 80 ? -12.390 -12.898 4.117 1.00 79.88 80 GLY A CA 1
ATOM 584 C C . GLY A 1 80 ? -12.904 -11.844 5.109 1.00 79.88 80 GLY A C 1
ATOM 585 O O . GLY A 1 80 ? -13.409 -12.218 6.163 1.00 79.88 80 GLY A O 1
ATOM 586 N N . GLY A 1 81 ? -12.848 -10.547 4.787 1.00 76.62 81 GLY A N 1
ATOM 587 C CA . GLY A 1 81 ? -13.450 -9.498 5.619 1.00 76.62 81 GLY A CA 1
ATOM 588 C C . GLY A 1 81 ? -14.978 -9.444 5.502 1.00 76.62 81 GLY A C 1
ATOM 589 O O . GLY A 1 81 ? -15.521 -9.562 4.401 1.00 76.62 81 GLY A O 1
ATOM 590 N N . GLU A 1 82 ? -15.679 -9.211 6.612 1.00 74.81 82 GLU A N 1
ATOM 591 C CA . GLU A 1 82 ? -17.113 -8.897 6.615 1.00 74.81 82 GLU A CA 1
ATOM 592 C C . GLU A 1 82 ? -17.322 -7.374 6.503 1.00 74.81 82 GLU A C 1
ATOM 594 O O . GLU A 1 82 ? -16.627 -6.595 7.150 1.00 74.81 82 GLU A O 1
ATOM 599 N N . GLY A 1 83 ? -18.271 -6.924 5.674 1.00 82.06 83 GLY A N 1
ATOM 600 C CA . GLY A 1 83 ? -18.627 -5.502 5.544 1.00 82.06 83 GLY A CA 1
ATOM 601 C C . GLY A 1 83 ? -18.217 -4.829 4.227 1.00 82.06 83 GLY A C 1
ATOM 602 O O . GLY A 1 83 ? -17.900 -5.477 3.228 1.00 82.06 83 GLY A O 1
ATOM 603 N N . SER A 1 84 ? -18.307 -3.494 4.194 1.00 88.81 84 SER A N 1
ATOM 604 C CA . SER A 1 84 ? -18.057 -2.706 2.981 1.00 88.81 84 SER A CA 1
ATOM 605 C C . SER A 1 84 ? -16.565 -2.575 2.682 1.00 88.81 84 SER A C 1
ATOM 607 O O . SER A 1 84 ? -15.810 -2.096 3.526 1.00 88.81 84 SER A O 1
ATOM 609 N N . ARG A 1 85 ? -16.165 -2.901 1.452 1.00 91.38 85 ARG A N 1
ATOM 610 C CA . ARG A 1 85 ? -14.786 -2.779 0.961 1.00 91.38 85 ARG A CA 1
ATOM 611 C C . ARG A 1 85 ? -14.619 -1.491 0.161 1.00 91.38 85 ARG A C 1
ATOM 613 O O . ARG A 1 85 ? -15.488 -1.144 -0.639 1.00 91.38 85 ARG A O 1
ATOM 620 N N . ARG A 1 86 ? -13.520 -0.772 0.382 1.00 92.81 86 ARG A N 1
ATOM 621 C CA . ARG A 1 86 ? -13.185 0.472 -0.326 1.00 92.81 86 ARG A CA 1
ATOM 622 C C . ARG A 1 86 ? -11.700 0.465 -0.659 1.00 92.81 86 ARG A C 1
ATOM 624 O O . ARG A 1 86 ? -10.894 0.122 0.196 1.00 92.81 86 ARG A O 1
ATOM 631 N N . ILE A 1 87 ? -11.359 0.875 -1.876 1.00 93.94 87 ILE A N 1
ATOM 632 C CA . ILE A 1 87 ? -9.973 1.052 -2.316 1.00 93.94 87 ILE A CA 1
ATOM 633 C C . ILE A 1 87 ? -9.768 2.536 -2.610 1.00 93.94 87 ILE A C 1
ATOM 635 O O . ILE A 1 87 ? -10.540 3.134 -3.360 1.00 93.94 87 ILE A O 1
ATOM 639 N N . VAL A 1 88 ? -8.735 3.125 -2.008 1.00 94.00 88 VAL A N 1
ATOM 640 C CA . VAL A 1 88 ? -8.285 4.491 -2.293 1.00 94.00 88 VAL A CA 1
ATOM 641 C C . VAL A 1 88 ? -6.984 4.389 -3.077 1.00 94.00 88 VAL A C 1
ATOM 643 O O . VAL A 1 88 ? -5.967 3.956 -2.541 1.00 94.00 88 VAL A O 1
ATOM 646 N N . LEU A 1 89 ? -7.023 4.765 -4.353 1.00 93.06 89 LEU A N 1
ATOM 647 C CA . LEU A 1 89 ? -5.848 4.765 -5.218 1.00 93.06 89 LEU A CA 1
ATOM 648 C C . LEU A 1 89 ? -5.149 6.128 -5.143 1.00 93.06 89 LEU A C 1
ATOM 650 O O . LEU A 1 89 ? -5.762 7.156 -5.427 1.00 93.06 89 LEU A O 1
ATOM 654 N N . ILE A 1 90 ? -3.863 6.129 -4.785 1.00 90.62 90 ILE A N 1
ATOM 655 C CA . ILE A 1 90 ? -3.010 7.325 -4.769 1.00 90.62 90 ILE A CA 1
ATOM 656 C C . ILE A 1 90 ? -1.935 7.144 -5.841 1.00 90.62 90 ILE A C 1
ATOM 658 O O . ILE A 1 90 ? -1.010 6.355 -5.677 1.00 90.62 90 ILE A O 1
ATOM 662 N N . THR A 1 91 ? -2.073 7.872 -6.941 1.00 87.12 91 THR A N 1
ATOM 663 C CA . THR A 1 91 ? -1.199 7.821 -8.119 1.00 87.12 91 THR A CA 1
ATOM 664 C C . THR A 1 91 ? -1.174 9.202 -8.777 1.00 87.12 91 THR A C 1
ATOM 666 O O . THR A 1 91 ? -2.076 10.010 -8.551 1.00 87.12 91 THR A O 1
ATOM 669 N N . ASP A 1 92 ? -0.144 9.483 -9.569 1.00 78.44 92 ASP A N 1
ATOM 670 C CA . ASP A 1 92 ? -0.091 10.626 -10.488 1.00 78.44 92 ASP A CA 1
ATOM 671 C C . ASP A 1 92 ? -0.972 10.435 -11.740 1.00 78.44 92 ASP A C 1
ATOM 673 O O . ASP A 1 92 ? -1.243 11.404 -12.445 1.00 78.44 92 ASP A O 1
ATOM 677 N N . GLY A 1 93 ? -1.508 9.227 -11.957 1.00 69.81 93 GLY A N 1
ATOM 678 C CA . GLY A 1 93 ? -2.588 8.946 -12.906 1.00 69.81 93 GLY A CA 1
ATOM 679 C C . GLY A 1 93 ? -2.143 8.362 -14.245 1.00 69.81 93 GLY A C 1
ATOM 680 O O . GLY A 1 93 ? -3.004 8.040 -15.064 1.00 69.81 93 GLY A O 1
ATOM 681 N N . GLU A 1 94 ? -0.841 8.186 -14.475 1.00 78.31 94 GLU A N 1
ATOM 682 C CA . GLU A 1 94 ? -0.326 7.571 -15.701 1.00 78.31 94 GLU A CA 1
ATOM 683 C C . GLU A 1 94 ? -0.135 6.060 -15.517 1.00 78.31 94 GLU A C 1
ATOM 685 O O . GLU A 1 94 ? 0.805 5.607 -14.865 1.00 78.31 94 GLU A O 1
ATOM 690 N N . ASP A 1 95 ? -1.028 5.260 -16.107 1.00 77.06 95 ASP A N 1
ATOM 691 C CA . ASP A 1 95 ? -0.846 3.809 -16.200 1.00 77.06 95 ASP A CA 1
ATOM 692 C C . ASP A 1 95 ? 0.157 3.474 -17.313 1.00 77.06 95 ASP A C 1
ATOM 694 O O . ASP A 1 95 ? -0.182 3.429 -18.498 1.00 77.06 95 ASP A O 1
ATOM 698 N N . THR A 1 96 ? 1.403 3.204 -16.930 1.00 80.44 96 THR A N 1
ATOM 699 C CA . THR A 1 96 ? 2.478 2.810 -17.856 1.00 80.44 96 THR A CA 1
ATOM 700 C C . THR A 1 96 ? 2.458 1.314 -18.202 1.00 80.44 96 THR A C 1
ATOM 702 O O . THR A 1 96 ? 3.277 0.832 -18.992 1.00 80.44 96 THR A O 1
ATOM 705 N N . CYS A 1 97 ? 1.499 0.569 -17.647 1.00 83.69 97 CYS A N 1
ATOM 706 C CA . CYS A 1 97 ? 1.371 -0.879 -17.761 1.00 83.69 97 CYS A CA 1
ATOM 707 C C . CYS A 1 97 ? 0.075 -1.350 -18.435 1.00 83.69 97 CYS A C 1
ATOM 709 O O . CYS A 1 97 ? -0.077 -2.559 -18.617 1.00 83.69 97 CYS A O 1
ATOM 711 N N . GLY A 1 98 ? -0.815 -0.427 -18.819 1.00 71.38 98 GLY A N 1
ATOM 712 C CA . GLY A 1 98 ? -2.164 -0.717 -19.312 1.00 71.38 98 GLY A CA 1
ATOM 713 C C . GLY A 1 98 ? -2.247 -1.625 -20.544 1.00 71.38 98 GLY A C 1
ATOM 714 O O . GLY A 1 98 ? -1.230 -1.943 -21.165 1.00 71.38 98 GLY A O 1
ATOM 715 N N . PRO A 1 99 ? -3.487 -1.953 -20.953 1.00 59.12 99 PRO A N 1
ATOM 716 C CA . PRO A 1 99 ? -4.204 -3.106 -20.409 1.00 59.12 99 PRO A CA 1
ATOM 717 C C . PRO A 1 99 ? -3.375 -4.396 -20.535 1.00 59.12 99 PRO A C 1
ATOM 719 O O . PRO A 1 99 ? -2.682 -4.611 -21.528 1.00 59.12 99 PRO A O 1
ATOM 722 N N . LEU A 1 100 ? -3.478 -5.274 -19.534 1.00 52.31 100 LEU A N 1
ATOM 723 C CA . LEU A 1 100 ? -3.031 -6.658 -19.688 1.00 52.31 100 LEU A CA 1
ATOM 724 C C . LEU A 1 100 ? -3.815 -7.248 -20.868 1.00 52.31 100 LEU A C 1
ATOM 726 O O . LEU A 1 100 ? -5.040 -7.117 -20.889 1.00 52.31 100 LEU A O 1
ATOM 730 N N . ASP A 1 101 ? -3.122 -7.827 -21.852 1.00 46.06 101 ASP A N 1
ATOM 731 C CA . ASP A 1 101 ? -3.785 -8.609 -22.901 1.00 46.06 101 ASP A CA 1
ATOM 732 C C . ASP A 1 101 ? -4.780 -9.583 -22.229 1.00 46.06 101 ASP A C 1
ATOM 734 O O . ASP A 1 101 ? -4.400 -10.205 -21.228 1.00 46.06 101 ASP A O 1
ATOM 738 N N . PRO A 1 102 ? -6.039 -9.657 -22.706 1.00 46.53 102 PRO A N 1
ATOM 739 C CA . PRO A 1 102 ? -7.079 -10.493 -22.108 1.00 46.53 102 PRO A CA 1
ATOM 740 C C . PRO A 1 102 ? -6.737 -11.987 -22.102 1.00 46.53 102 PRO A C 1
ATOM 742 O O . PRO A 1 102 ? -6.017 -12.453 -23.017 1.00 46.53 102 PRO A O 1
#